Protein AF-A0A5M3W2C8-F1 (afdb_monomer_lite)

Radius of gyration: 20.47 Å; chains: 1; bounding box: 45×22×73 Å

Foldseek 3Di:
DDDDDDDDDPPPDDPDPPPPPPPQLDDPPVLLVLLLVLLVVLLVVCCVVVQAPPQQHGPNLVVLLVSCVVCVVSNVSVLVCVVSVCLVVSCVVVVHPSSNVSSVSSPVD

Sequence (109 aa):
MSDIVYGEQYKQTGSSSSMIINKSGGVSRGELDAAVLELRAFVAQLTRDGAVSADGSVTDPAAVVTAVESQPSRLKALGTAIAGGAKDAVLSVVKDGVAAMIVALVGRM

Secondary structure (DSSP, 8-state):
--------------S-------STT---HHHHHHHHHHHHHHHHHHHHTTSB-TTS-BS-HHHHHHHHHH-GGGGHHHHHHHHTT-HHHHHHHH--HHHHHHHHHHTT-

pLDDT: mean 72.57, std 16.44, range [37.66, 88.94]

Structure (mmCIF, N/CA/C/O backbone):
data_AF-A0A5M3W2C8-F1
#
_entry.id   AF-A0A5M3W2C8-F1
#
loop_
_atom_site.group_PDB
_atom_site.id
_atom_site.type_symbol
_atom_site.label_atom_id
_atom_site.label_alt_id
_atom_site.label_comp_id
_atom_site.label_asym_id
_atom_site.label_entity_id
_atom_site.label_seq_id
_atom_site.pdbx_PDB_ins_code
_atom_site.Cartn_x
_atom_site.Cartn_y
_atom_site.Cartn_z
_atom_site.occupancy
_atom_site.B_iso_or_equiv
_atom_site.auth_seq_id
_atom_site.auth_comp_id
_atom_site.auth_asym_id
_atom_site.auth_atom_id
_atom_site.pdbx_PDB_model_num
ATOM 1 N N . MET A 1 1 ? 5.079 -8.670 -61.412 1.00 38.81 1 MET A N 1
ATOM 2 C CA . MET A 1 1 ? 5.127 -10.008 -60.793 1.00 38.81 1 MET A CA 1
ATOM 3 C C . MET A 1 1 ? 5.774 -9.840 -59.433 1.00 38.81 1 MET A C 1
ATOM 5 O O . MET A 1 1 ? 6.881 -9.327 -59.367 1.00 38.81 1 MET A O 1
ATOM 9 N N . SER A 1 2 ? 4.998 -10.115 -58.392 1.00 43.56 2 SER A N 1
ATOM 10 C CA . SER A 1 2 ? 5.326 -10.005 -56.970 1.00 43.56 2 SER A CA 1
ATOM 11 C C . SER A 1 2 ? 6.372 -11.038 -56.539 1.00 43.56 2 SER A C 1
ATOM 13 O O . SER A 1 2 ? 6.350 -12.134 -57.088 1.00 43.56 2 SER A O 1
ATOM 15 N N . ASP A 1 3 ? 7.184 -10.727 -55.522 1.00 46.34 3 ASP A N 1
ATOM 16 C CA . ASP A 1 3 ? 7.407 -11.632 -54.381 1.00 46.34 3 ASP A CA 1
ATOM 17 C C . ASP A 1 3 ? 7.955 -10.870 -53.155 1.00 46.34 3 ASP A C 1
ATOM 19 O O . ASP A 1 3 ? 8.578 -9.815 -53.278 1.00 46.34 3 ASP A O 1
ATOM 23 N N . ILE A 1 4 ? 7.608 -11.374 -51.975 1.00 47.72 4 ILE A N 1
ATOM 24 C CA . ILE A 1 4 ? 7.441 -10.691 -50.691 1.00 47.72 4 ILE A CA 1
ATOM 25 C C . ILE A 1 4 ? 8.475 -11.235 -49.684 1.00 47.72 4 ILE A C 1
ATOM 27 O O . ILE A 1 4 ? 8.603 -12.441 -49.566 1.00 47.72 4 ILE A O 1
ATOM 31 N N . VAL A 1 5 ? 9.136 -10.325 -48.943 1.00 48.75 5 VAL A N 1
ATOM 32 C CA . VAL A 1 5 ? 9.646 -10.388 -47.540 1.00 48.75 5 VAL A CA 1
ATOM 33 C C . VAL A 1 5 ? 10.371 -11.662 -47.059 1.00 48.75 5 VAL A C 1
ATOM 35 O O . VAL A 1 5 ? 9.800 -12.734 -47.087 1.00 48.75 5 VAL A O 1
ATOM 38 N N . TYR A 1 6 ? 11.555 -11.520 -46.436 1.00 37.66 6 TYR A N 1
ATOM 39 C CA . TYR A 1 6 ? 11.815 -11.957 -45.041 1.00 37.66 6 TYR A CA 1
ATOM 40 C C . TYR A 1 6 ? 13.258 -11.662 -44.584 1.00 37.66 6 TYR A C 1
ATOM 42 O O . TYR A 1 6 ? 14.221 -12.168 -45.152 1.00 37.66 6 TYR A O 1
ATOM 50 N N . GLY A 1 7 ? 13.384 -10.930 -43.469 1.00 41.59 7 GLY A N 1
ATOM 51 C CA . GLY A 1 7 ? 14.460 -11.140 -42.493 1.00 41.59 7 GLY A CA 1
ATOM 52 C C . GLY A 1 7 ? 15.606 -10.129 -42.487 1.00 41.59 7 GLY A C 1
ATOM 53 O O . GLY A 1 7 ? 16.707 -10.431 -42.940 1.00 41.59 7 GLY A O 1
ATOM 54 N N . GLU A 1 8 ? 15.391 -8.968 -41.867 1.00 47.31 8 GLU A N 1
ATOM 55 C CA . GLU A 1 8 ? 16.474 -8.104 -41.387 1.00 47.31 8 GLU A CA 1
ATOM 56 C C . GLU A 1 8 ? 17.353 -8.880 -40.388 1.00 47.31 8 GLU A C 1
ATOM 58 O O . GLU A 1 8 ? 16.960 -9.171 -39.257 1.00 47.31 8 GLU A O 1
ATOM 63 N N . GL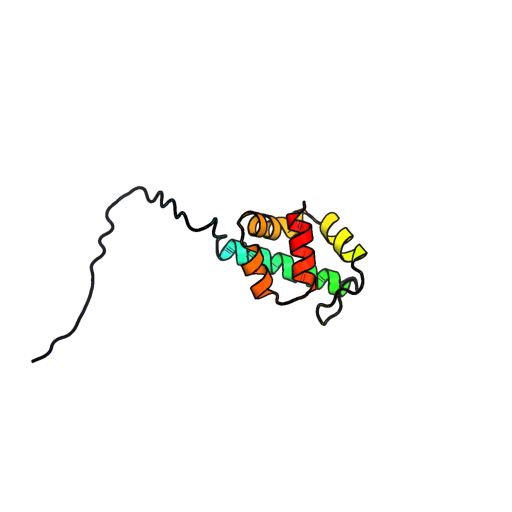N A 1 9 ? 18.560 -9.251 -40.817 1.00 47.22 9 GLN A N 1
ATOM 64 C CA . GLN A 1 9 ? 19.584 -9.821 -39.948 1.00 47.22 9 GLN A CA 1
ATOM 65 C C . GLN A 1 9 ? 20.217 -8.711 -39.101 1.00 47.22 9 GLN A C 1
ATOM 67 O O . GLN A 1 9 ? 21.217 -8.112 -39.492 1.00 47.22 9 GLN A O 1
ATOM 72 N N . TYR A 1 10 ? 19.700 -8.482 -37.895 1.00 43.06 10 TYR A N 1
ATOM 73 C CA . TYR A 1 10 ? 20.459 -7.777 -36.860 1.00 43.06 10 TYR A CA 1
ATOM 74 C C . TYR A 1 10 ? 21.483 -8.736 -36.236 1.00 43.06 10 TYR A C 1
ATOM 76 O O . TYR A 1 10 ? 21.260 -9.342 -35.189 1.00 43.06 10 TYR A O 1
ATOM 84 N N . LYS A 1 11 ? 22.641 -8.883 -36.893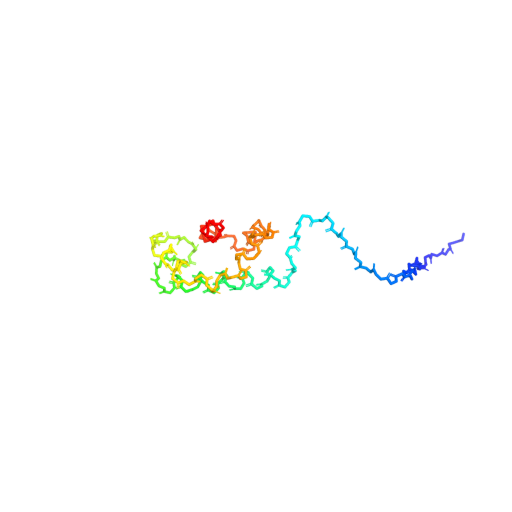 1.00 41.84 11 LYS A N 1
ATOM 85 C CA . LYS A 1 11 ? 23.848 -9.432 -36.260 1.00 41.84 11 LYS A CA 1
ATOM 86 C C . LYS A 1 11 ? 24.394 -8.401 -35.271 1.00 41.84 11 LYS A C 1
ATOM 88 O O . LYS A 1 11 ? 25.196 -7.547 -35.634 1.00 41.84 11 LYS A O 1
ATOM 93 N N . GLN A 1 12 ? 23.983 -8.498 -34.011 1.00 41.53 12 GLN A N 1
ATOM 94 C CA . GLN A 1 12 ? 24.644 -7.794 -32.915 1.00 41.53 12 GLN A CA 1
ATOM 95 C C . GLN A 1 12 ? 25.837 -8.631 -32.427 1.00 41.53 12 GLN A C 1
ATOM 97 O O . GLN A 1 12 ? 25.745 -9.399 -31.474 1.00 41.53 12 GLN A O 1
ATOM 102 N N . THR A 1 13 ? 26.969 -8.505 -33.117 1.00 49.22 13 THR A N 1
ATOM 103 C CA . THR A 1 13 ? 28.286 -8.906 -32.603 1.00 49.22 13 THR A CA 1
ATOM 104 C C . THR A 1 13 ?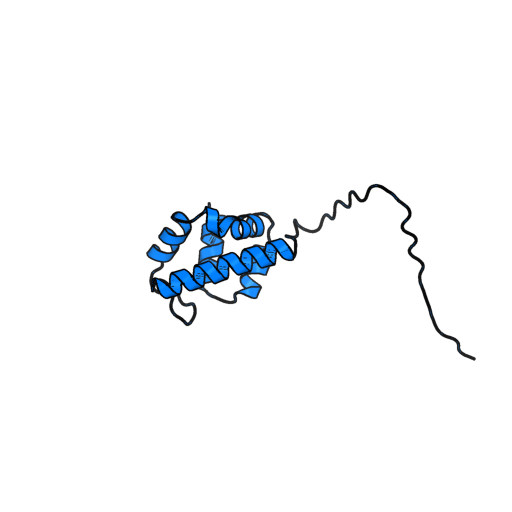 28.889 -7.727 -31.852 1.00 49.22 13 THR A C 1
ATOM 106 O O . THR A 1 13 ? 29.279 -6.739 -32.468 1.00 49.22 13 THR A O 1
ATOM 109 N N . GLY A 1 14 ? 28.956 -7.827 -30.527 1.00 40.47 14 GLY A N 1
ATOM 110 C CA . GLY A 1 14 ? 29.584 -6.811 -29.691 1.00 40.47 14 GLY A CA 1
ATOM 111 C C . GLY A 1 14 ? 29.377 -7.102 -28.215 1.00 40.47 14 GLY A C 1
ATOM 112 O O . GLY A 1 14 ? 28.371 -6.705 -27.636 1.00 40.47 14 GLY A O 1
ATOM 113 N N . SER A 1 15 ? 30.331 -7.828 -27.634 1.00 55.03 15 SER A N 1
ATOM 114 C CA . SER A 1 15 ? 30.523 -7.965 -26.193 1.00 55.03 15 SER A CA 1
ATOM 115 C C . SER A 1 15 ? 30.503 -6.601 -25.500 1.00 55.03 15 SER A C 1
ATOM 117 O O . SER A 1 15 ? 30.996 -5.618 -26.048 1.00 55.03 15 SER A O 1
ATOM 119 N N . SER A 1 16 ? 29.985 -6.596 -24.270 1.00 46.50 16 SER A N 1
ATOM 120 C CA . SER A 1 16 ? 29.820 -5.435 -23.383 1.00 46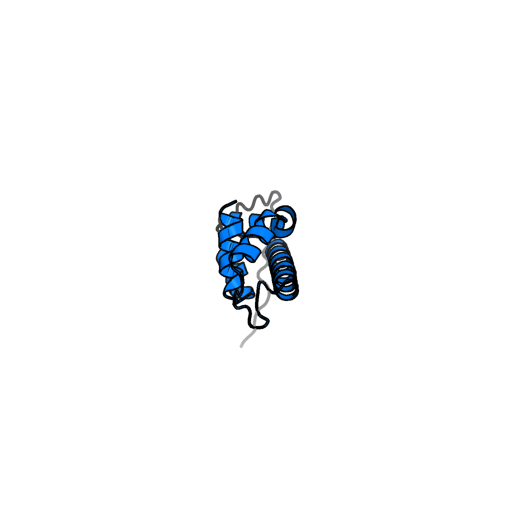.50 16 SER A CA 1
ATOM 121 C C . SER A 1 16 ? 28.563 -4.604 -23.648 1.00 46.50 16 SER A C 1
ATOM 123 O O . SER A 1 16 ? 28.623 -3.400 -23.888 1.00 46.50 16 SER A O 1
ATOM 125 N N . SER A 1 17 ? 27.394 -5.231 -23.491 1.00 41.59 17 SER A N 1
ATOM 126 C CA . SER A 1 17 ? 26.143 -4.518 -23.215 1.00 41.59 17 SER A CA 1
ATOM 127 C C . SER A 1 17 ? 26.206 -3.849 -21.837 1.00 41.59 17 SER A C 1
ATOM 129 O O . SER A 1 17 ? 25.530 -4.270 -20.905 1.00 41.59 17 SER A O 1
ATOM 131 N N . SER A 1 18 ? 26.983 -2.774 -21.701 1.00 46.19 18 SER A N 1
ATOM 132 C CA . SER A 1 18 ? 26.595 -1.703 -20.784 1.00 46.19 18 SER A CA 1
ATOM 133 C C . SER A 1 18 ? 25.653 -0.793 -21.557 1.00 46.19 18 SER A C 1
ATOM 135 O O . SER A 1 18 ? 25.994 0.296 -22.014 1.00 46.19 18 SER A O 1
ATOM 137 N N . MET A 1 19 ? 24.451 -1.316 -21.788 1.00 39.97 19 MET A N 1
ATOM 138 C CA . MET A 1 19 ? 23.306 -0.504 -22.148 1.00 39.97 19 MET A CA 1
ATOM 139 C C . MET A 1 19 ? 23.005 0.351 -20.918 1.00 39.97 19 MET A C 1
ATOM 141 O O . MET A 1 19 ? 22.237 -0.046 -20.045 1.00 39.97 19 MET A O 1
ATOM 145 N N . ILE A 1 20 ? 23.609 1.537 -20.841 1.00 46.62 20 ILE A N 1
ATOM 146 C CA . ILE A 1 20 ? 23.030 2.617 -20.046 1.00 46.62 20 ILE A CA 1
ATOM 147 C C . ILE A 1 20 ? 21.780 3.045 -20.812 1.00 46.62 20 ILE A C 1
ATOM 149 O O . ILE A 1 20 ? 21.777 3.987 -21.603 1.00 46.62 20 ILE A O 1
ATOM 153 N N . ILE A 1 21 ? 20.714 2.269 -20.630 1.00 47.50 21 ILE A N 1
ATOM 154 C CA . ILE A 1 21 ? 19.366 2.676 -20.979 1.00 47.50 21 ILE A CA 1
ATOM 155 C C . ILE A 1 21 ? 19.061 3.838 -20.039 1.00 47.50 21 ILE A C 1
ATOM 157 O O . ILE A 1 21 ? 18.642 3.658 -18.898 1.00 47.50 21 ILE A O 1
ATOM 161 N N . ASN A 1 22 ? 19.301 5.053 -20.518 1.00 39.12 22 ASN A N 1
ATOM 162 C CA . ASN A 1 22 ? 18.756 6.253 -19.914 1.00 39.12 22 ASN A CA 1
ATOM 163 C C . ASN A 1 22 ? 17.250 6.283 -20.226 1.00 39.12 22 ASN A C 1
ATOM 165 O O . ASN A 1 22 ? 16.790 6.960 -21.140 1.00 39.12 22 ASN A O 1
ATOM 169 N N . LYS A 1 23 ? 16.490 5.440 -19.527 1.00 45.03 23 LYS A N 1
ATOM 170 C CA . LYS A 1 23 ? 15.027 5.400 -19.557 1.00 45.03 23 LYS A CA 1
ATOM 171 C C . LYS A 1 23 ? 14.578 5.464 -18.114 1.00 45.03 23 LYS A C 1
ATOM 173 O O . LYS A 1 23 ? 14.266 4.433 -17.536 1.00 45.03 23 LYS A O 1
ATOM 178 N N . SER A 1 24 ? 14.678 6.656 -17.528 1.00 45.00 24 SER A N 1
ATOM 179 C CA . SER A 1 24 ? 14.026 7.031 -16.270 1.00 45.00 24 SER A CA 1
ATOM 180 C C . SER A 1 24 ? 13.892 5.864 -15.279 1.00 45.00 24 SER A C 1
ATOM 182 O O . SER A 1 24 ? 12.784 5.396 -15.065 1.00 45.00 24 SER A O 1
ATOM 184 N N . GLY A 1 25 ? 15.013 5.318 -14.789 1.00 47.91 25 GLY A N 1
ATOM 185 C CA . GLY A 1 25 ? 15.062 4.324 -13.704 1.00 47.91 25 GLY A CA 1
ATOM 186 C C . GLY A 1 25 ? 13.999 3.216 -13.722 1.00 47.91 25 GLY A C 1
ATOM 187 O O . GLY A 1 25 ? 13.474 2.890 -12.670 1.00 47.91 25 GLY A O 1
ATOM 188 N N . GLY A 1 26 ? 13.625 2.671 -14.883 1.00 52.97 26 GLY A N 1
ATOM 189 C CA . GLY A 1 26 ? 12.481 1.763 -14.985 1.00 52.97 26 GLY A CA 1
ATOM 190 C C . GLY A 1 26 ? 12.649 0.494 -14.148 1.00 52.97 26 GLY A C 1
ATOM 191 O O . GLY A 1 26 ? 13.346 -0.427 -14.564 1.00 52.97 26 GLY A O 1
ATOM 192 N N . VAL A 1 27 ? 11.977 0.451 -12.998 1.00 62.47 27 VAL A N 1
ATOM 193 C CA . VAL A 1 27 ? 11.788 -0.733 -12.148 1.00 62.47 27 VAL A CA 1
ATOM 194 C C . VAL A 1 27 ? 11.470 -1.944 -13.024 1.00 62.47 27 VAL A C 1
ATOM 196 O O . VAL A 1 27 ? 10.578 -1.887 -13.881 1.00 62.47 27 VAL A O 1
ATOM 199 N N . SER A 1 28 ? 12.208 -3.041 -12.841 1.00 73.94 28 SER A N 1
ATOM 200 C CA . SER A 1 28 ? 12.016 -4.246 -13.649 1.00 73.94 28 SER A CA 1
ATOM 201 C C . SER A 1 28 ? 10.598 -4.776 -13.454 1.00 73.94 28 SER A C 1
ATOM 203 O O . SER A 1 28 ? 10.041 -4.693 -12.362 1.00 73.94 28 SER A O 1
ATOM 205 N N . ARG A 1 29 ? 10.002 -5.398 -14.479 1.00 72.00 29 ARG A N 1
ATOM 206 C CA . ARG A 1 29 ? 8.630 -5.933 -14.372 1.00 72.00 29 ARG A CA 1
ATOM 207 C C . ARG A 1 29 ? 8.465 -6.893 -13.178 1.00 72.00 29 ARG A C 1
ATOM 209 O O . ARG A 1 29 ? 7.412 -6.890 -12.560 1.00 72.00 29 ARG A O 1
ATOM 216 N N . GLY A 1 30 ? 9.511 -7.648 -12.823 1.00 77.19 30 GLY A N 1
ATOM 217 C CA . GLY A 1 30 ? 9.524 -8.498 -11.625 1.00 77.19 30 GLY A CA 1
ATOM 218 C C . GLY A 1 30 ? 9.573 -7.730 -10.297 1.00 77.19 30 GLY A C 1
ATOM 219 O O . GLY A 1 30 ? 8.950 -8.151 -9.332 1.00 77.19 30 GLY A O 1
ATOM 220 N N . GLU A 1 31 ? 10.252 -6.584 -10.246 1.00 78.31 31 GLU A N 1
ATOM 221 C CA . GLU A 1 31 ? 10.266 -5.710 -9.063 1.00 78.31 31 GLU A CA 1
ATOM 222 C C . GLU A 1 31 ? 8.919 -4.999 -8.886 1.00 78.31 31 GLU A C 1
ATOM 224 O O . GLU A 1 31 ? 8.416 -4.887 -7.770 1.00 78.31 31 GLU A O 1
ATOM 229 N N . LEU A 1 32 ? 8.298 -4.575 -9.992 1.00 81.19 32 LEU A N 1
ATOM 230 C CA . LEU A 1 32 ? 6.953 -4.006 -9.981 1.00 81.19 32 LEU A CA 1
ATOM 231 C C . LEU A 1 32 ? 5.917 -5.036 -9.511 1.00 81.19 32 LEU A C 1
ATOM 233 O O . LEU A 1 32 ? 5.062 -4.707 -8.694 1.00 81.19 32 LEU A O 1
ATOM 237 N N . ASP A 1 33 ? 5.999 -6.275 -10.000 1.00 82.94 33 ASP A N 1
ATOM 238 C CA . ASP A 1 33 ? 5.098 -7.356 -9.588 1.00 82.94 33 ASP A CA 1
ATOM 239 C C . ASP A 1 33 ? 5.247 -7.668 -8.092 1.00 82.94 33 ASP A C 1
ATOM 241 O O . ASP A 1 33 ? 4.251 -7.718 -7.372 1.00 82.94 33 ASP A O 1
ATOM 245 N N . ALA A 1 34 ? 6.489 -7.739 -7.594 1.00 85.62 34 ALA A N 1
ATOM 246 C CA . ALA A 1 34 ? 6.776 -7.903 -6.170 1.00 85.62 34 ALA A CA 1
ATOM 247 C C . ALA A 1 34 ? 6.206 -6.751 -5.323 1.00 85.62 34 ALA A C 1
ATOM 249 O O . ALA A 1 34 ? 5.550 -7.000 -4.312 1.00 85.62 34 ALA A O 1
ATOM 250 N N . ALA A 1 35 ? 6.388 -5.500 -5.755 1.00 85.19 35 ALA A N 1
ATOM 251 C CA . ALA A 1 35 ? 5.836 -4.326 -5.079 1.00 85.19 35 ALA A CA 1
ATOM 252 C C . ALA A 1 35 ? 4.298 -4.340 -5.037 1.00 85.19 35 ALA A C 1
ATOM 254 O O . ALA A 1 35 ? 3.698 -4.020 -4.010 1.00 85.19 35 ALA A O 1
ATOM 255 N N . VAL A 1 36 ? 3.648 -4.736 -6.136 1.00 85.50 36 VAL A N 1
ATOM 256 C CA . VAL A 1 36 ? 2.185 -4.876 -6.204 1.00 85.50 36 VAL A CA 1
ATOM 257 C C . VAL A 1 36 ? 1.698 -6.005 -5.295 1.00 85.50 36 VAL A C 1
ATOM 259 O O . VAL A 1 36 ? 0.673 -5.847 -4.630 1.00 85.50 36 VAL A O 1
ATOM 262 N N . LEU A 1 37 ? 2.418 -7.127 -5.241 1.00 88.94 37 LEU A N 1
ATOM 263 C CA . LEU A 1 37 ? 2.121 -8.253 -4.354 1.00 88.94 37 LEU A CA 1
ATOM 264 C C . LEU A 1 37 ? 2.221 -7.856 -2.881 1.00 88.94 37 LEU A C 1
ATOM 266 O O . LEU A 1 37 ? 1.287 -8.126 -2.125 1.00 88.94 37 LEU A O 1
ATOM 270 N N . GLU A 1 38 ? 3.304 -7.180 -2.488 1.00 88.44 38 GLU A N 1
ATOM 271 C CA . GLU A 1 38 ? 3.467 -6.637 -1.134 1.00 88.44 38 GLU A CA 1
ATOM 272 C C . GLU A 1 38 ? 2.326 -5.677 -0.791 1.00 88.44 38 GLU A C 1
ATOM 274 O O . GLU A 1 38 ? 1.676 -5.832 0.244 1.00 88.44 38 GLU A O 1
ATOM 279 N N . LEU A 1 39 ? 2.017 -4.739 -1.692 1.00 85.81 39 LEU A N 1
ATOM 280 C CA . LEU A 1 39 ? 0.955 -3.759 -1.489 1.00 85.81 39 LEU A CA 1
ATOM 281 C C . LEU A 1 39 ? -0.424 -4.421 -1.353 1.00 85.81 39 LEU A C 1
ATOM 283 O O . LEU A 1 39 ? -1.166 -4.103 -0.426 1.00 85.81 39 LEU A O 1
ATOM 287 N N . ARG A 1 40 ? -0.766 -5.385 -2.219 1.00 85.75 40 ARG A N 1
ATOM 288 C CA . ARG A 1 40 ? -2.031 -6.136 -2.119 1.00 85.75 40 ARG A CA 1
ATOM 289 C C . ARG A 1 40 ? -2.111 -6.953 -0.836 1.00 85.75 40 ARG A C 1
ATOM 291 O O . ARG A 1 40 ? -3.157 -6.965 -0.190 1.00 85.75 40 ARG A O 1
ATOM 298 N N . ALA A 1 41 ? -1.028 -7.630 -0.459 1.00 88.94 41 ALA A N 1
ATOM 299 C CA . ALA A 1 41 ? -0.979 -8.408 0.774 1.00 88.94 41 ALA A CA 1
ATOM 300 C C . ALA A 1 41 ? -1.149 -7.514 2.010 1.00 88.94 41 ALA A C 1
ATOM 302 O O . ALA A 1 41 ? -1.833 -7.897 2.962 1.00 88.94 41 ALA A O 1
ATOM 303 N N . PHE A 1 42 ? -0.563 -6.318 1.980 1.00 88.00 42 PHE A N 1
ATOM 304 C CA . PHE A 1 42 ? -0.679 -5.335 3.046 1.00 88.00 42 PHE A CA 1
ATOM 305 C C . PHE A 1 42 ? -2.097 -4.750 3.141 1.00 88.00 42 PHE A C 1
ATOM 307 O O . PHE A 1 42 ? -2.682 -4.761 4.220 1.00 88.00 42 PHE A O 1
ATOM 314 N N . VAL A 1 43 ? -2.713 -4.358 2.020 1.00 86.44 43 VAL A N 1
ATOM 315 C CA . VAL A 1 43 ? -4.120 -3.903 1.986 1.00 86.44 43 VAL A CA 1
ATOM 316 C C . VAL A 1 43 ? -5.076 -4.995 2.477 1.00 86.44 43 VAL A C 1
ATOM 318 O O . VAL A 1 43 ? -5.984 -4.721 3.261 1.00 86.44 43 VAL A O 1
ATOM 321 N N . ALA A 1 44 ? -4.849 -6.254 2.094 1.00 88.00 44 ALA A N 1
ATOM 322 C CA . ALA A 1 44 ? -5.651 -7.380 2.573 1.00 88.00 44 ALA A CA 1
ATOM 323 C C . ALA A 1 44 ? -5.503 -7.625 4.086 1.00 88.00 44 ALA A C 1
ATOM 325 O O . ALA A 1 44 ? -6.431 -8.130 4.720 1.00 88.00 44 ALA A O 1
ATOM 326 N N . GLN A 1 45 ? -4.349 -7.293 4.672 1.00 88.69 45 GLN A N 1
ATOM 327 C CA . GLN A 1 45 ? -4.172 -7.314 6.123 1.00 88.69 45 GLN A CA 1
ATOM 328 C C . GLN A 1 45 ? -4.924 -6.153 6.777 1.00 88.69 45 GLN A C 1
ATOM 330 O O . GLN A 1 45 ? -5.724 -6.402 7.667 1.00 88.69 45 GLN A O 1
ATOM 335 N N . LEU A 1 46 ? -4.774 -4.927 6.269 1.00 87.44 46 LEU A N 1
ATOM 336 C CA . LEU A 1 46 ? -5.506 -3.758 6.773 1.00 87.44 46 LEU A CA 1
ATOM 337 C C . LEU A 1 46 ? -7.028 -3.933 6.707 1.00 87.44 46 LEU A C 1
ATOM 339 O O . LEU A 1 46 ? -7.746 -3.463 7.585 1.00 87.44 46 LEU A O 1
ATOM 343 N N . THR A 1 47 ? -7.516 -4.641 5.688 1.00 87.94 47 THR A N 1
ATOM 344 C CA . THR A 1 47 ? -8.936 -4.994 5.567 1.00 87.94 47 THR A CA 1
ATOM 345 C C . THR A 1 47 ? -9.365 -5.970 6.663 1.00 87.94 47 THR A C 1
ATOM 347 O O . THR A 1 47 ? -10.448 -5.836 7.226 1.00 87.94 47 THR A O 1
ATOM 350 N N . ARG A 1 48 ? -8.509 -6.942 7.012 1.00 87.62 48 ARG A N 1
ATOM 351 C CA . ARG A 1 48 ? -8.758 -7.871 8.127 1.00 87.62 48 ARG A CA 1
ATOM 352 C C . ARG A 1 48 ? -8.689 -7.190 9.490 1.00 87.62 48 ARG A C 1
ATOM 354 O O . ARG A 1 48 ? -9.482 -7.535 10.357 1.00 87.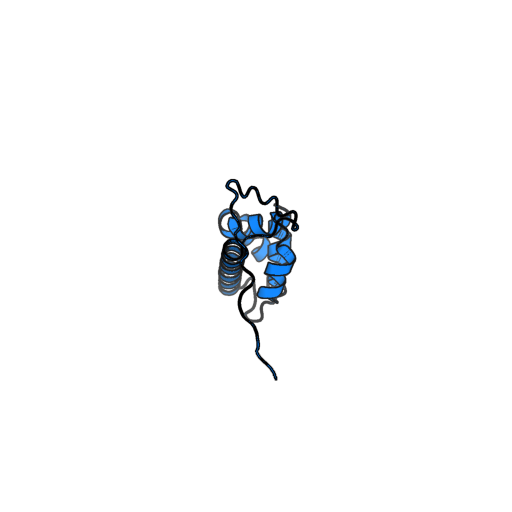62 48 ARG A O 1
ATOM 361 N N . ASP A 1 49 ? -7.781 -6.234 9.654 1.00 86.75 49 ASP A N 1
ATOM 362 C CA . ASP A 1 49 ? -7.665 -5.409 10.860 1.00 86.75 49 ASP A CA 1
ATOM 363 C C . ASP A 1 49 ? -8.786 -4.356 10.968 1.00 86.75 49 ASP A C 1
ATOM 365 O O . ASP A 1 49 ? -8.937 -3.715 12.003 1.00 86.75 49 ASP A O 1
ATOM 369 N N . GLY A 1 50 ? -9.596 -4.174 9.916 1.00 86.69 50 GLY A N 1
ATOM 370 C CA . GLY A 1 50 ? -10.710 -3.224 9.890 1.00 86.69 50 GLY A CA 1
ATOM 371 C C . GLY A 1 50 ? -10.302 -1.761 9.683 1.00 86.69 50 GLY A C 1
ATOM 372 O O . GLY A 1 50 ? -11.154 -0.881 9.795 1.00 86.69 50 GLY A O 1
ATOM 373 N N . ALA A 1 51 ? -9.031 -1.495 9.356 1.00 88.06 51 ALA A N 1
ATOM 374 C CA . ALA A 1 51 ? -8.500 -0.166 9.024 1.00 88.06 51 ALA A CA 1
ATOM 375 C C . ALA A 1 51 ? -8.826 0.270 7.581 1.00 88.06 51 ALA A C 1
ATOM 377 O O . ALA A 1 51 ? -8.730 1.452 7.233 1.00 88.06 51 ALA A O 1
ATOM 378 N N . VAL A 1 52 ? -9.210 -0.691 6.738 1.00 87.69 52 VAL A N 1
ATOM 379 C CA . VAL A 1 52 ? -9.653 -0.490 5.356 1.00 87.69 52 VAL A CA 1
ATOM 380 C C . VAL A 1 52 ? -10.943 -1.278 5.137 1.00 87.69 52 VAL A C 1
ATOM 382 O O . VAL A 1 52 ? -11.087 -2.408 5.599 1.00 87.69 52 VAL A O 1
ATOM 385 N N . SER A 1 53 ? -11.903 -0.680 4.443 1.00 84.19 53 SER A N 1
ATOM 386 C CA . SER A 1 53 ? -13.149 -1.331 4.046 1.00 84.19 53 SER A CA 1
ATOM 387 C C . SER A 1 53 ? -12.931 -2.264 2.851 1.00 84.19 53 SER A C 1
ATOM 389 O O . SER A 1 53 ? -11.985 -2.104 2.087 1.00 84.19 53 SER A O 1
ATOM 391 N N . ALA A 1 54 ? -13.849 -3.205 2.623 1.00 78.06 54 ALA A N 1
ATOM 392 C CA . ALA A 1 54 ? -13.793 -4.125 1.481 1.00 78.06 54 ALA A CA 1
ATOM 393 C C . ALA A 1 54 ? -13.859 -3.420 0.108 1.00 78.06 54 ALA A C 1
ATOM 395 O O . ALA A 1 54 ? -13.437 -3.993 -0.892 1.00 78.06 54 ALA A O 1
ATOM 396 N N . ASP A 1 55 ? -14.368 -2.186 0.074 1.00 75.31 55 ASP A N 1
ATOM 397 C CA . ASP A 1 55 ? -14.392 -1.302 -1.102 1.00 75.31 55 ASP A CA 1
ATOM 398 C C . ASP A 1 55 ? -13.069 -0.525 -1.293 1.00 75.31 55 ASP A C 1
ATOM 400 O O . ASP A 1 55 ? -12.969 0.333 -2.161 1.00 75.31 55 ASP A O 1
ATOM 404 N N . GLY A 1 56 ? -12.058 -0.765 -0.446 1.00 74.25 56 GLY A N 1
ATOM 405 C CA . GLY A 1 56 ? -10.752 -0.098 -0.519 1.00 74.25 56 GLY A CA 1
ATOM 406 C C . GLY A 1 56 ? -10.685 1.279 0.158 1.00 74.25 56 GLY A C 1
ATOM 407 O O . GLY A 1 56 ? -9.617 1.857 0.375 1.00 74.25 56 GLY A O 1
ATOM 408 N N . SER A 1 57 ? -11.833 1.785 0.605 1.00 81.56 57 SER A N 1
ATOM 409 C CA . SER A 1 57 ? -11.931 3.007 1.407 1.00 81.56 57 SER A CA 1
ATOM 410 C C . SER A 1 57 ? -11.228 2.861 2.763 1.00 81.56 57 SER A C 1
ATOM 412 O O . SER A 1 57 ? -11.445 1.887 3.480 1.00 81.56 57 SER A O 1
ATOM 414 N N . VAL A 1 58 ? -10.429 3.855 3.156 1.00 85.62 58 VAL A N 1
ATOM 415 C CA . VAL A 1 58 ? -9.769 3.888 4.473 1.00 85.62 58 VAL A CA 1
ATOM 416 C C . VAL A 1 58 ? -10.797 4.215 5.554 1.00 85.62 58 VAL A C 1
ATOM 418 O O . VAL A 1 58 ? -11.436 5.265 5.501 1.00 85.62 58 VAL A O 1
ATOM 421 N N . THR A 1 59 ? -10.947 3.327 6.532 1.00 86.88 59 THR A N 1
ATOM 422 C CA . THR A 1 59 ? -11.856 3.503 7.677 1.00 86.88 59 THR A CA 1
ATOM 423 C C . THR A 1 59 ? -11.130 4.080 8.885 1.00 86.88 59 THR A C 1
ATOM 425 O O . THR A 1 59 ? -11.709 4.902 9.591 1.00 86.88 59 THR A O 1
ATOM 428 N N . ASP A 1 60 ? -9.861 3.710 9.088 1.00 87.62 60 ASP A N 1
ATOM 429 C CA . ASP A 1 60 ? -9.016 4.251 10.154 1.00 87.62 60 ASP A CA 1
ATOM 430 C C . ASP A 1 60 ? -7.624 4.641 9.617 1.00 87.62 60 ASP A C 1
ATOM 432 O O . ASP A 1 60 ? -6.740 3.793 9.455 1.00 87.62 60 ASP A O 1
ATOM 436 N N . PRO A 1 61 ? -7.396 5.929 9.300 1.00 83.75 61 PRO A N 1
ATOM 437 C CA . PRO A 1 61 ? -6.139 6.367 8.705 1.00 83.75 61 PRO A CA 1
ATOM 438 C C . PRO A 1 61 ? -4.951 6.268 9.670 1.00 83.75 61 PRO A C 1
ATOM 440 O O . PRO A 1 61 ? -3.825 6.076 9.211 1.00 83.75 61 PRO A O 1
ATOM 443 N N . ALA A 1 62 ? -5.171 6.375 10.984 1.00 86.12 62 ALA A N 1
ATOM 444 C CA . ALA A 1 62 ? -4.099 6.265 11.971 1.00 86.12 62 ALA A CA 1
ATOM 445 C C . ALA A 1 62 ? -3.561 4.828 12.037 1.00 86.12 62 ALA A C 1
ATOM 447 O O . ALA A 1 62 ? -2.349 4.625 11.992 1.00 86.12 62 ALA A O 1
ATOM 448 N N . ALA A 1 63 ? -4.450 3.833 12.029 1.00 86.06 63 ALA A N 1
ATOM 449 C CA . ALA A 1 63 ? -4.096 2.421 11.985 1.00 86.06 63 ALA A CA 1
ATOM 450 C C . ALA A 1 63 ? -3.320 2.058 10.712 1.00 86.06 63 ALA A C 1
ATOM 452 O O . ALA A 1 63 ? -2.349 1.303 10.785 1.00 86.06 63 ALA A O 1
ATOM 453 N N . VAL A 1 64 ? -3.682 2.634 9.555 1.00 84.94 64 VAL A N 1
ATOM 454 C CA . VAL A 1 64 ? -2.914 2.452 8.309 1.00 84.94 64 VAL A CA 1
ATOM 455 C C . VAL A 1 64 ? -1.483 2.966 8.469 1.00 84.94 64 VAL A C 1
ATOM 457 O O . VAL A 1 64 ? -0.542 2.255 8.119 1.00 84.94 64 VAL A O 1
ATOM 460 N N . VAL A 1 65 ? -1.298 4.169 9.024 1.00 86.00 65 VAL A N 1
ATOM 461 C CA . VAL A 1 65 ? 0.041 4.736 9.266 1.00 86.00 65 VAL A CA 1
ATOM 462 C C . VAL A 1 65 ? 0.838 3.852 10.224 1.00 86.00 65 VAL A C 1
ATOM 464 O O . VAL A 1 65 ? 1.940 3.429 9.881 1.00 86.00 65 VAL A O 1
ATOM 467 N N . THR A 1 66 ? 0.256 3.486 11.369 1.00 87.50 66 THR A N 1
ATOM 468 C CA . THR A 1 66 ? 0.914 2.624 12.362 1.00 87.50 66 THR A CA 1
ATOM 469 C C . THR A 1 66 ? 1.299 1.266 11.780 1.00 87.50 66 THR A C 1
ATOM 471 O O . THR A 1 66 ? 2.373 0.752 12.087 1.00 87.50 66 THR A O 1
ATOM 474 N N . ALA A 1 67 ? 0.470 0.678 10.916 1.00 86.81 67 ALA A N 1
ATOM 475 C CA . ALA A 1 67 ? 0.782 -0.589 10.262 1.00 86.81 67 ALA A CA 1
ATOM 476 C C . ALA A 1 67 ? 1.960 -0.465 9.279 1.00 86.81 67 ALA A C 1
ATOM 478 O O . ALA A 1 67 ? 2.797 -1.369 9.218 1.00 86.81 67 ALA A O 1
ATOM 479 N N . VAL A 1 68 ? 2.049 0.648 8.537 1.00 86.06 68 VAL A N 1
ATOM 480 C CA . VAL A 1 68 ? 3.175 0.929 7.628 1.00 86.06 68 VAL A CA 1
ATOM 481 C C . VAL A 1 68 ? 4.463 1.117 8.436 1.00 86.06 68 VAL A C 1
ATOM 483 O O . VAL A 1 68 ? 5.487 0.522 8.105 1.00 86.06 68 VAL A O 1
ATOM 486 N N . GLU A 1 69 ? 4.397 1.864 9.541 1.00 84.88 69 GLU A N 1
ATOM 487 C CA . GLU A 1 69 ? 5.523 2.092 10.461 1.00 84.88 69 GLU A CA 1
ATOM 488 C C . GLU A 1 69 ? 5.959 0.833 11.216 1.00 84.88 69 GLU A C 1
ATOM 490 O O . GLU A 1 69 ? 7.143 0.651 11.491 1.00 84.88 69 GLU A O 1
ATOM 495 N N . SER A 1 70 ? 5.022 -0.064 11.526 1.00 84.88 70 SER A N 1
ATOM 496 C CA . SER A 1 70 ? 5.310 -1.312 12.242 1.00 84.88 70 SER A CA 1
ATOM 497 C C . SER A 1 70 ? 5.938 -2.380 11.346 1.00 84.88 70 SER A C 1
ATOM 499 O O . SER A 1 70 ? 6.554 -3.320 11.850 1.00 84.88 70 SER A O 1
ATOM 501 N N . GLN A 1 71 ? 5.769 -2.286 10.022 1.00 81.75 71 GLN A N 1
ATOM 502 C CA . GLN A 1 71 ? 6.216 -3.313 9.073 1.00 81.75 71 GLN A CA 1
ATOM 503 C C . GLN A 1 71 ? 6.991 -2.744 7.866 1.00 81.75 71 GLN A C 1
ATOM 505 O O . GLN A 1 71 ? 6.709 -3.128 6.726 1.00 81.75 71 GLN A O 1
ATOM 510 N N . PRO A 1 72 ? 8.032 -1.910 8.068 1.00 76.00 72 PRO A N 1
ATOM 511 C CA . PRO A 1 72 ? 8.753 -1.269 6.966 1.00 76.00 72 PRO A CA 1
ATOM 512 C C . PRO A 1 72 ? 9.483 -2.288 6.080 1.00 76.00 72 PRO A C 1
ATOM 514 O O . PRO A 1 72 ? 9.550 -2.140 4.863 1.00 76.00 72 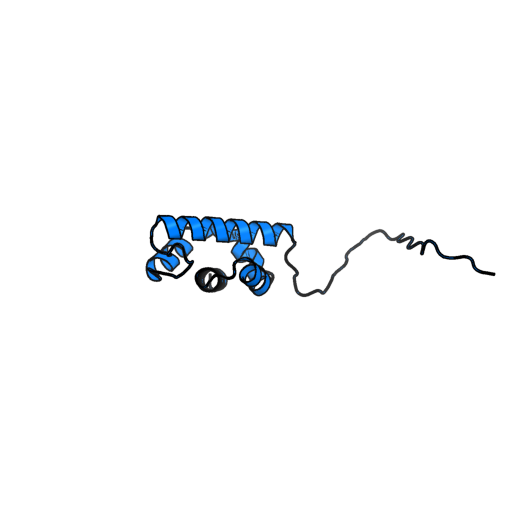PRO A O 1
ATOM 517 N N . SER A 1 73 ? 9.974 -3.389 6.663 1.00 82.19 73 SER A N 1
ATOM 518 C CA . SER A 1 73 ? 10.648 -4.464 5.920 1.00 82.19 73 SER A CA 1
ATOM 519 C C . SER A 1 73 ? 9.730 -5.200 4.943 1.00 82.19 73 SER A C 1
ATOM 521 O O . SER A 1 73 ? 10.219 -5.838 4.016 1.00 82.19 73 SER A O 1
ATOM 523 N N . ARG A 1 74 ? 8.416 -5.130 5.168 1.00 79.50 74 ARG A N 1
ATOM 524 C CA . ARG A 1 74 ? 7.387 -5.829 4.393 1.00 79.50 74 ARG A CA 1
ATOM 525 C C . ARG A 1 74 ? 6.898 -5.027 3.184 1.00 79.50 74 ARG A C 1
ATOM 527 O O . ARG A 1 74 ? 6.122 -5.539 2.388 1.00 79.50 74 ARG A O 1
ATOM 534 N N . LEU A 1 75 ? 7.328 -3.769 3.101 1.00 84.94 75 LEU A N 1
ATOM 535 C CA . LEU A 1 75 ? 7.064 -2.826 2.016 1.00 84.94 75 LEU A CA 1
ATOM 536 C C . LEU A 1 75 ? 8.379 -2.440 1.327 1.00 84.94 75 LEU A C 1
ATOM 538 O O . LEU A 1 75 ? 8.498 -1.359 0.753 1.00 84.94 75 LEU A O 1
ATOM 542 N N . LYS A 1 76 ? 9.404 -3.296 1.421 1.00 83.38 76 LYS A N 1
ATOM 543 C CA . LYS A 1 76 ? 10.742 -2.990 0.916 1.00 83.38 76 LYS A CA 1
ATOM 544 C C . LYS A 1 76 ? 10.759 -2.965 -0.609 1.00 83.38 76 LYS A C 1
ATOM 546 O O . LYS A 1 76 ? 11.349 -2.048 -1.174 1.00 83.38 76 LYS A O 1
ATOM 551 N N . ALA A 1 77 ? 10.099 -3.919 -1.272 1.00 83.19 77 ALA A N 1
ATOM 552 C CA . ALA A 1 77 ? 9.991 -3.909 -2.729 1.00 83.19 77 ALA A CA 1
ATOM 553 C C . ALA A 1 77 ? 9.139 -2.724 -3.193 1.00 83.19 77 ALA A C 1
ATOM 555 O O . ALA A 1 77 ? 9.486 -2.066 -4.172 1.00 83.19 77 ALA A O 1
ATOM 556 N N . LEU A 1 78 ? 8.084 -2.389 -2.440 1.00 82.00 78 LEU A N 1
ATOM 557 C CA . LEU A 1 78 ? 7.306 -1.175 -2.677 1.00 82.00 78 LEU A CA 1
ATOM 558 C C . LEU A 1 78 ? 8.165 0.097 -2.563 1.00 82.00 78 LEU A C 1
ATOM 560 O O . LEU A 1 78 ? 8.125 0.938 -3.458 1.00 82.00 78 LEU A O 1
ATOM 564 N N . GLY A 1 79 ? 8.989 0.220 -1.521 1.00 83.31 79 GLY A N 1
ATOM 565 C CA . GLY A 1 79 ? 9.912 1.342 -1.337 1.00 83.31 79 GLY A CA 1
ATOM 566 C C . GLY A 1 79 ? 10.961 1.437 -2.443 1.00 83.31 79 GLY A C 1
ATOM 567 O O . GLY A 1 79 ? 11.172 2.514 -2.997 1.00 83.31 79 GLY A O 1
ATOM 568 N N . THR A 1 80 ? 11.559 0.311 -2.845 1.00 82.00 80 THR A N 1
ATOM 569 C CA . THR A 1 80 ? 12.486 0.257 -3.988 1.00 82.00 80 THR A CA 1
ATOM 570 C C . THR A 1 80 ? 11.799 0.669 -5.289 1.00 82.00 80 THR A C 1
ATOM 572 O O . THR A 1 80 ? 12.357 1.459 -6.050 1.00 82.00 80 THR A O 1
ATOM 575 N N . ALA A 1 81 ? 10.568 0.211 -5.523 1.00 80.38 81 ALA A N 1
ATOM 576 C CA . ALA A 1 81 ? 9.806 0.580 -6.707 1.00 80.38 81 ALA A CA 1
ATOM 577 C C . ALA A 1 81 ? 9.476 2.084 -6.734 1.00 80.38 81 ALA A C 1
ATOM 579 O O . ALA A 1 81 ? 9.586 2.728 -7.778 1.00 80.38 81 ALA A O 1
ATOM 580 N N . ILE A 1 82 ? 9.118 2.669 -5.588 1.00 81.94 82 ILE A N 1
ATOM 581 C CA . ILE A 1 82 ? 8.850 4.108 -5.465 1.00 81.94 82 ILE A CA 1
ATOM 582 C C . ILE A 1 82 ? 10.130 4.922 -5.678 1.00 81.94 82 ILE A C 1
ATOM 584 O O . ILE A 1 82 ? 10.105 5.882 -6.448 1.00 81.94 82 ILE A O 1
ATOM 588 N N . ALA A 1 83 ? 11.246 4.521 -5.065 1.00 78.88 83 ALA A N 1
ATOM 589 C CA . ALA A 1 83 ? 12.549 5.166 -5.242 1.00 78.88 83 ALA A CA 1
ATOM 590 C C . ALA A 1 83 ? 13.050 5.085 -6.696 1.00 78.88 83 ALA A C 1
ATOM 592 O O . ALA A 1 83 ? 13.682 6.018 -7.185 1.00 78.88 83 ALA A O 1
ATOM 593 N N . GLY A 1 84 ? 12.713 4.004 -7.409 1.00 72.94 84 GLY A N 1
ATOM 594 C CA . GLY A 1 84 ? 12.936 3.850 -8.850 1.00 72.94 84 GLY A CA 1
ATOM 595 C C . GLY A 1 84 ? 11.944 4.617 -9.736 1.00 72.94 84 GLY A C 1
ATOM 596 O O . GLY A 1 84 ? 12.035 4.553 -10.955 1.00 72.94 84 GLY A O 1
ATOM 597 N N . GLY A 1 85 ? 10.978 5.346 -9.170 1.00 75.88 85 GLY A N 1
ATOM 598 C CA . GLY A 1 85 ? 10.013 6.138 -9.939 1.00 75.88 85 GLY A CA 1
ATOM 599 C C . GLY A 1 85 ? 8.812 5.354 -10.481 1.00 75.88 85 GLY A C 1
ATOM 600 O O . GLY A 1 85 ? 8.039 5.895 -11.267 1.00 75.88 85 GLY A O 1
ATOM 601 N N . ALA A 1 86 ? 8.578 4.113 -10.041 1.00 77.44 86 ALA A N 1
ATOM 602 C CA . ALA A 1 86 ? 7.414 3.314 -10.446 1.00 77.44 86 ALA A CA 1
ATOM 603 C C . ALA A 1 86 ? 6.135 3.613 -9.646 1.00 77.44 86 ALA A C 1
ATOM 605 O O . ALA A 1 86 ? 5.182 2.834 -9.691 1.00 77.44 86 ALA A O 1
ATOM 606 N N . LYS A 1 87 ? 6.079 4.750 -8.943 1.00 78.06 87 LYS A N 1
ATOM 607 C CA . LYS A 1 87 ? 4.902 5.201 -8.188 1.00 78.06 87 LYS A CA 1
ATOM 608 C C . LYS A 1 87 ? 3.625 5.148 -9.035 1.00 78.06 87 LYS A C 1
ATOM 610 O O . LYS A 1 87 ? 2.669 4.480 -8.650 1.00 78.06 87 LYS A O 1
ATOM 615 N N . ASP A 1 88 ? 3.622 5.786 -10.202 1.00 76.38 88 ASP A N 1
ATOM 616 C CA . ASP A 1 88 ? 2.459 5.814 -11.098 1.00 76.38 88 ASP A CA 1
ATOM 617 C C . ASP A 1 88 ? 2.087 4.427 -11.636 1.00 76.38 88 ASP A C 1
ATOM 619 O O . ASP A 1 88 ? 0.906 4.109 -11.771 1.00 76.38 88 ASP A O 1
ATOM 623 N N . ALA A 1 89 ? 3.080 3.567 -11.882 1.00 77.00 89 ALA A N 1
ATOM 624 C CA . ALA A 1 89 ? 2.844 2.202 -12.340 1.00 77.00 89 ALA A CA 1
ATOM 625 C C . ALA A 1 89 ? 2.155 1.354 -11.260 1.00 77.00 89 ALA A C 1
ATOM 627 O O . ALA A 1 89 ? 1.182 0.663 -11.555 1.00 77.00 89 ALA A O 1
ATOM 628 N N . VAL A 1 90 ? 2.602 1.447 -10.003 1.00 76.06 90 VAL A N 1
ATOM 629 C CA . VAL A 1 90 ? 1.978 0.746 -8.870 1.00 76.06 90 VAL A CA 1
ATOM 630 C C . VAL A 1 90 ? 0.544 1.242 -8.644 1.00 76.06 90 VAL A C 1
ATOM 632 O O . VAL A 1 90 ? -0.378 0.437 -8.501 1.00 76.06 90 VAL A O 1
ATOM 635 N N . LEU A 1 91 ? 0.328 2.562 -8.671 1.00 79.31 91 LEU A N 1
ATOM 636 C CA . LEU A 1 91 ? -0.998 3.157 -8.469 1.00 79.31 91 LEU A CA 1
ATOM 637 C C . LEU A 1 91 ? -1.979 2.813 -9.596 1.00 79.31 91 LEU A C 1
ATOM 639 O O . LEU A 1 91 ? -3.155 2.557 -9.331 1.00 79.31 91 LEU A O 1
ATOM 643 N N . SER A 1 92 ? -1.494 2.725 -10.838 1.00 78.00 92 SER A N 1
ATOM 644 C CA . SER A 1 92 ? -2.298 2.312 -11.994 1.00 78.00 92 SER A CA 1
ATOM 645 C C . SER A 1 92 ? -2.822 0.873 -11.877 1.00 78.00 92 SER A C 1
ATOM 647 O O . SER A 1 92 ? -3.904 0.565 -12.383 1.00 78.00 92 SER A O 1
ATOM 649 N N . VAL A 1 93 ? -2.085 -0.003 -11.185 1.00 74.62 93 VAL A N 1
ATOM 650 C CA . VAL A 1 93 ? -2.437 -1.423 -11.021 1.00 74.62 93 VAL A CA 1
ATOM 651 C C . VAL A 1 93 ? -3.444 -1.648 -9.895 1.00 74.62 93 VAL A C 1
ATOM 653 O O . VAL A 1 93 ? -4.317 -2.509 -10.021 1.00 74.62 93 VAL A O 1
ATOM 656 N N . VAL A 1 94 ? -3.329 -0.904 -8.792 1.00 70.88 94 VAL A N 1
ATOM 657 C CA . VAL A 1 94 ? -4.166 -1.140 -7.606 1.00 70.88 94 VAL A CA 1
ATOM 658 C C . VAL A 1 94 ? -5.473 -0.341 -7.650 1.00 70.88 94 VAL A C 1
ATOM 660 O O . VAL A 1 94 ? -6.458 -0.831 -7.120 1.00 70.88 94 VAL A O 1
ATOM 663 N N . LYS A 1 95 ? -5.533 0.802 -8.361 1.00 63.28 95 LYS A N 1
ATOM 664 C CA . LYS A 1 95 ? -6.756 1.620 -8.567 1.00 63.28 95 LYS A CA 1
ATOM 665 C C . LYS A 1 95 ? -7.569 1.890 -7.293 1.00 63.28 95 LYS A C 1
ATOM 667 O O . LYS A 1 95 ? -8.783 2.051 -7.357 1.00 63.28 95 LYS A O 1
ATOM 672 N N . ASP A 1 96 ? -6.894 1.972 -6.155 1.00 68.56 96 ASP A N 1
ATOM 673 C CA . ASP A 1 96 ? -7.540 2.046 -4.854 1.00 68.56 96 ASP A CA 1
ATOM 674 C C . ASP A 1 96 ? -7.043 3.266 -4.072 1.00 68.56 96 ASP A C 1
ATOM 676 O O . ASP A 1 96 ? -5.847 3.582 -4.091 1.00 68.56 96 ASP A O 1
ATOM 680 N N . GLY A 1 97 ? -7.951 3.974 -3.397 1.00 70.62 97 GLY A N 1
ATOM 681 C CA . GLY A 1 97 ? -7.630 5.205 -2.668 1.00 70.62 97 GLY A CA 1
ATOM 682 C C . GLY A 1 97 ? -6.601 4.971 -1.557 1.00 70.62 97 GLY A C 1
ATOM 683 O O . GLY A 1 97 ? -5.709 5.798 -1.346 1.00 70.62 97 GLY A O 1
ATOM 684 N N . VAL A 1 98 ? -6.650 3.800 -0.912 1.00 78.00 98 VAL A N 1
ATOM 685 C CA . VAL A 1 98 ? -5.676 3.395 0.113 1.00 78.00 98 VAL A CA 1
ATOM 686 C C . VAL A 1 98 ? -4.273 3.167 -0.457 1.00 78.00 98 VAL A C 1
ATOM 688 O O . VAL A 1 98 ? -3.276 3.461 0.206 1.00 78.00 98 VAL A O 1
ATOM 691 N N . ALA A 1 99 ? -4.163 2.705 -1.706 1.00 78.06 99 ALA A N 1
ATOM 692 C CA . ALA A 1 99 ? -2.874 2.446 -2.341 1.00 78.06 99 ALA A CA 1
ATOM 693 C C . ALA A 1 99 ? -2.065 3.737 -2.500 1.00 78.06 99 ALA A C 1
ATOM 695 O O . ALA A 1 99 ? -0.864 3.751 -2.235 1.00 78.06 99 ALA A O 1
ATOM 696 N N . ALA A 1 100 ? -2.733 4.840 -2.854 1.00 79.56 100 ALA A N 1
ATOM 697 C CA . ALA A 1 100 ? -2.116 6.162 -2.929 1.00 79.56 100 ALA A CA 1
ATOM 698 C C . ALA A 1 100 ? -1.569 6.625 -1.575 1.00 79.56 100 ALA A C 1
ATOM 700 O O . ALA A 1 100 ? -0.459 7.157 -1.514 1.00 79.56 100 ALA A O 1
ATOM 701 N N . MET A 1 101 ? -2.315 6.377 -0.496 1.00 80.25 101 MET A N 1
ATOM 702 C CA . MET A 1 101 ? -1.900 6.726 0.861 1.00 80.25 101 MET A CA 1
ATOM 703 C C . MET A 1 101 ? -0.688 5.905 1.318 1.00 80.25 101 MET A C 1
ATOM 705 O O . MET A 1 101 ? 0.296 6.484 1.775 1.00 80.25 101 MET A O 1
ATOM 709 N N . ILE A 1 102 ? -0.715 4.579 1.143 1.00 81.25 102 ILE A N 1
ATOM 710 C CA . ILE A 1 102 ? 0.403 3.694 1.518 1.00 81.25 102 ILE A CA 1
ATOM 711 C C . ILE A 1 102 ? 1.663 4.059 0.728 1.00 81.25 102 ILE A C 1
ATOM 713 O O . ILE A 1 102 ? 2.737 4.206 1.304 1.00 81.25 102 ILE A O 1
ATOM 717 N N . VAL A 1 103 ? 1.536 4.274 -0.583 1.00 82.25 103 VAL A N 1
ATOM 718 C CA . VAL A 1 103 ? 2.656 4.675 -1.445 1.00 82.25 103 VAL A CA 1
ATOM 719 C C . VAL A 1 103 ? 3.235 6.031 -1.030 1.00 82.25 103 VAL A C 1
ATOM 721 O O . VAL A 1 103 ? 4.451 6.209 -1.035 1.00 82.25 103 VAL A O 1
ATOM 724 N N . ALA A 1 104 ? 2.391 6.992 -0.645 1.00 82.94 104 ALA A N 1
ATOM 725 C CA . ALA A 1 104 ? 2.854 8.285 -0.147 1.00 82.94 104 ALA A CA 1
ATOM 726 C C . ALA A 1 104 ? 3.581 8.176 1.205 1.00 82.94 104 ALA A C 1
ATOM 728 O O . ALA A 1 104 ? 4.556 8.893 1.420 1.00 82.94 104 ALA A O 1
ATOM 729 N N . LEU A 1 105 ? 3.129 7.284 2.092 1.00 82.12 105 LEU A N 1
ATOM 730 C CA . LEU A 1 105 ? 3.773 7.021 3.382 1.00 82.12 105 LEU A CA 1
ATOM 731 C C . LEU A 1 105 ? 5.136 6.350 3.204 1.00 82.12 105 LEU A C 1
ATOM 733 O O . LEU A 1 105 ? 6.122 6.826 3.755 1.00 82.12 105 LEU A O 1
ATOM 737 N N . VAL A 1 106 ? 5.207 5.302 2.381 1.00 82.44 106 VAL A N 1
ATOM 738 C CA . VAL A 1 106 ? 6.460 4.581 2.107 1.00 82.44 106 VAL A CA 1
ATOM 739 C C . VAL A 1 106 ? 7.471 5.474 1.390 1.00 82.44 106 VAL A C 1
ATOM 741 O O . VAL A 1 106 ? 8.652 5.407 1.689 1.00 82.44 106 VAL A O 1
ATOM 744 N N . GLY A 1 107 ? 7.025 6.354 0.489 1.00 77.56 107 GLY A N 1
ATOM 745 C CA . GLY A 1 107 ? 7.911 7.320 -0.171 1.00 77.56 107 GLY A CA 1
ATOM 746 C C . GLY A 1 107 ? 8.416 8.460 0.725 1.00 77.56 107 GLY A C 1
ATOM 747 O O . GLY A 1 107 ? 9.227 9.258 0.264 1.00 77.56 107 GLY A O 1
ATOM 748 N N . ARG A 1 108 ? 7.911 8.587 1.962 1.00 75.50 108 ARG A N 1
ATOM 749 C CA . ARG A 1 108 ? 8.369 9.576 2.954 1.00 75.50 108 ARG A CA 1
ATOM 750 C C . ARG A 1 108 ? 9.414 8.999 3.921 1.00 75.50 108 ARG A C 1
ATOM 752 O O . ARG A 1 108 ? 10.145 9.787 4.518 1.00 75.50 108 ARG A O 1
ATOM 759 N N . MET A 1 109 ? 9.431 7.679 4.105 1.00 66.88 109 MET A N 1
ATOM 760 C CA . MET A 1 109 ? 10.391 6.958 4.954 1.00 66.88 109 MET A CA 1
ATOM 761 C C . MET A 1 109 ? 11.763 6.867 4.290 1.00 66.88 109 MET A C 1
ATOM 763 O O . MET A 1 109 ? 12.759 6.934 5.042 1.00 66.88 109 MET A O 1
#

Organism: NCBI:txid35763